Protein AF-A0A8T6SAX0-F1 (afdb_monomer_lite)

pLDDT: mean 84.25, std 7.27, range [58.44, 92.75]

Sequence (70 aa):
YFDSSAVSSFIYREKILNRIKKSMDLDRLLYGSDFPVVWGSNMKYEVSVIKNSKNLTEDEKKKILGLNAA

Structure (mmCIF, N/CA/C/O backbone):
data_AF-A0A8T6SAX0-F1
#
_entry.id   AF-A0A8T6SAX0-F1
#
loop_
_atom_site.group_PDB
_atom_site.id
_atom_site.type_symbol
_atom_site.label_atom_id
_atom_site.label_alt_id
_atom_site.label_comp_id
_atom_site.label_asym_id
_atom_site.label_entity_id
_atom_site.label_seq_id
_atom_site.pdbx_PDB_ins_code
_atom_site.Cartn_x
_atom_site.Cartn_y
_atom_site.Cartn_z
_atom_site.occupancy
_atom_site.B_iso_or_equiv
_atom_site.auth_seq_id
_atom_site.auth_comp_id
_atom_site.auth_asym_id
_atom_site.auth_atom_id
_atom_site.pdbx_PDB_model_num
ATOM 1 N N . TYR A 1 1 ? -12.573 3.183 -10.181 1.00 73.31 1 TYR A N 1
ATOM 2 C CA . TYR A 1 1 ? -11.290 2.652 -9.698 1.00 73.31 1 TYR A CA 1
ATOM 3 C C . TYR A 1 1 ? -10.211 3.678 -9.994 1.00 73.31 1 TYR A C 1
ATOM 5 O O . TYR A 1 1 ? -10.387 4.437 -10.942 1.00 73.31 1 TYR A O 1
ATOM 13 N N . PHE A 1 2 ? -9.184 3.766 -9.156 1.00 84.06 2 PHE A N 1
ATOM 14 C CA . PHE A 1 2 ? -8.024 4.651 -9.312 1.00 84.06 2 PHE A CA 1
ATOM 15 C C . PHE A 1 2 ? -6.783 3.921 -8.804 1.00 84.06 2 PHE A C 1
ATOM 17 O O . PHE A 1 2 ? -6.911 3.097 -7.902 1.00 84.06 2 PHE A O 1
ATOM 24 N N . ASP A 1 3 ? -5.608 4.195 -9.358 1.00 81.50 3 ASP A N 1
ATOM 25 C CA . ASP A 1 3 ? -4.364 3.534 -8.962 1.00 81.50 3 ASP A CA 1
ATOM 26 C C . ASP A 1 3 ? -3.361 4.499 -8.308 1.00 81.50 3 ASP A C 1
ATOM 28 O O . ASP A 1 3 ? -3.533 5.721 -8.314 1.00 81.50 3 ASP A O 1
ATOM 32 N N . SER A 1 4 ? -2.341 3.933 -7.663 1.00 81.44 4 SER A N 1
ATOM 33 C CA . SER A 1 4 ? -1.294 4.683 -6.963 1.00 81.44 4 SER A CA 1
ATOM 34 C C . SER A 1 4 ? -0.067 5.020 -7.816 1.00 81.44 4 SER A C 1
ATOM 36 O O . SER A 1 4 ? 0.929 5.483 -7.246 1.00 81.44 4 SER A O 1
ATOM 38 N N . SER A 1 5 ? -0.085 4.759 -9.128 1.00 81.31 5 SER A N 1
ATOM 39 C CA . SER A 1 5 ? 1.105 4.884 -9.978 1.00 81.31 5 SER A CA 1
ATOM 40 C C . SER A 1 5 ? 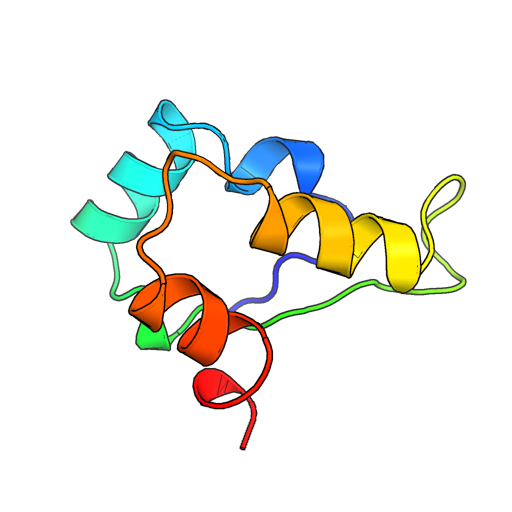1.677 6.292 -9.949 1.00 81.31 5 SER A C 1
ATOM 42 O O . SER A 1 5 ? 0.950 7.279 -9.866 1.00 81.31 5 SER A O 1
ATOM 44 N N . ALA A 1 6 ? 3.008 6.386 -9.968 1.00 73.69 6 ALA A N 1
ATOM 45 C CA . ALA A 1 6 ? 3.775 7.634 -9.915 1.00 73.69 6 ALA A CA 1
ATOM 46 C C . ALA A 1 6 ? 3.598 8.508 -8.649 1.00 73.69 6 ALA A C 1
ATOM 48 O O . ALA A 1 6 ? 4.333 9.483 -8.484 1.00 73.69 6 ALA A O 1
ATOM 49 N N . VAL A 1 7 ? 2.674 8.186 -7.733 1.00 81.12 7 VAL A N 1
ATOM 50 C CA . VAL A 1 7 ? 2.351 9.021 -6.555 1.00 81.12 7 VAL A CA 1
ATOM 51 C C . VAL A 1 7 ? 2.230 8.242 -5.239 1.00 81.12 7 VAL A C 1
ATOM 53 O O . VAL A 1 7 ? 1.732 8.772 -4.240 1.00 81.12 7 VAL A O 1
ATOM 56 N N . SER A 1 8 ? 2.718 7.003 -5.178 1.00 77.88 8 SER A N 1
ATOM 57 C CA . SER A 1 8 ? 2.664 6.157 -3.975 1.00 77.88 8 SER A CA 1
ATOM 58 C C . SER A 1 8 ? 3.285 6.807 -2.737 1.00 77.88 8 SER A C 1
ATOM 60 O O . SER A 1 8 ? 2.690 6.804 -1.659 1.00 77.88 8 SER A O 1
ATOM 62 N N . SER A 1 9 ? 4.431 7.473 -2.882 1.00 77.88 9 SER A N 1
ATOM 63 C CA . SER A 1 9 ? 5.110 8.201 -1.795 1.00 77.88 9 SER A CA 1
ATOM 64 C C . SER A 1 9 ? 4.294 9.375 -1.214 1.00 77.88 9 SER A C 1
ATOM 66 O O . SER A 1 9 ? 4.610 9.908 -0.139 1.00 77.88 9 SER A O 1
ATOM 68 N N . PHE A 1 10 ? 3.224 9.781 -1.902 1.00 84.69 10 PHE A N 1
ATOM 69 C CA . PHE A 1 10 ? 2.323 10.857 -1.509 1.00 84.69 10 PHE A CA 1
ATOM 70 C C . PHE A 1 10 ? 0.959 10.347 -1.024 1.00 84.69 10 PHE A C 1
ATOM 72 O O . PHE A 1 10 ? 0.494 10.786 0.032 1.00 84.69 10 PHE A O 1
ATOM 79 N N . ILE A 1 11 ? 0.337 9.404 -1.741 1.00 86.75 11 ILE A N 1
ATOM 80 C CA . ILE A 1 11 ? -1.025 8.913 -1.455 1.00 86.75 11 ILE A CA 1
ATOM 81 C C . ILE A 1 11 ? -1.138 8.256 -0.074 1.00 86.75 11 ILE A C 1
ATOM 83 O O . ILE A 1 11 ? -2.134 8.462 0.620 1.00 86.75 11 ILE A O 1
ATOM 87 N N . TYR A 1 12 ? -0.115 7.520 0.370 1.00 87.50 12 TYR A N 1
ATOM 88 C CA . TYR A 1 12 ? -0.165 6.787 1.645 1.00 87.50 12 TYR A CA 1
ATOM 89 C C . TYR A 1 12 ? 0.167 7.635 2.881 1.00 87.50 12 TYR A C 1
ATOM 91 O O . TYR A 1 12 ? 0.229 7.120 4.003 1.00 87.50 12 TYR A O 1
ATOM 99 N N . ARG A 1 13 ? 0.351 8.948 2.711 1.00 89.19 13 ARG A N 1
ATOM 100 C CA . ARG A 1 13 ? 0.463 9.886 3.833 1.00 89.19 13 ARG A CA 1
ATOM 101 C C . ARG A 1 13 ? -0.889 10.020 4.522 1.00 89.19 13 ARG A C 1
ATOM 103 O O . ARG A 1 13 ? -1.905 10.207 3.861 1.00 89.19 13 ARG A O 1
ATOM 110 N N . GLU A 1 14 ? -0.882 10.015 5.851 1.00 89.06 14 GLU A N 1
ATOM 111 C CA . GLU A 1 14 ? -2.083 10.002 6.696 1.00 89.06 14 GLU A CA 1
ATOM 112 C C . GLU A 1 14 ? -3.145 11.025 6.263 1.00 89.06 14 GLU A C 1
ATOM 114 O O . GLU A 1 14 ? -4.305 10.676 6.063 1.00 89.06 14 GLU A O 1
ATOM 119 N N . LYS A 1 15 ? -2.747 12.283 6.032 1.00 91.19 15 LYS A N 1
ATOM 120 C CA . LYS A 1 15 ? -3.661 13.355 5.610 1.00 91.19 15 LYS A CA 1
ATOM 121 C C . LYS A 1 15 ? -4.398 13.035 4.304 1.00 91.19 15 LYS A C 1
ATOM 123 O O . LYS A 1 15 ? -5.589 13.322 4.190 1.00 91.19 15 LYS A O 1
ATOM 128 N N . ILE A 1 16 ? -3.686 12.493 3.317 1.00 90.06 16 ILE A N 1
ATOM 129 C CA . ILE A 1 16 ? -4.245 12.172 1.999 1.00 90.06 16 ILE A CA 1
ATOM 130 C C . ILE A 1 16 ? -5.097 10.915 2.104 1.00 90.06 16 ILE A C 1
ATOM 132 O O . ILE A 1 16 ? -6.254 10.926 1.688 1.00 90.06 16 ILE A O 1
ATOM 136 N N . LEU A 1 17 ? -4.572 9.882 2.759 1.00 89.38 17 LEU A N 1
ATOM 137 C CA . LEU A 1 17 ? -5.262 8.616 2.951 1.00 89.38 17 LEU A CA 1
ATOM 138 C C . LEU A 1 17 ? -6.581 8.788 3.719 1.00 89.38 17 LEU A C 1
ATOM 140 O O . LEU A 1 17 ? -7.611 8.274 3.295 1.00 89.38 17 LEU A O 1
ATOM 144 N N . ASN A 1 18 ? -6.593 9.587 4.789 1.00 89.94 18 ASN A N 1
ATOM 145 C CA . ASN A 1 18 ? -7.808 9.895 5.546 1.00 89.94 18 ASN A CA 1
ATOM 146 C C . ASN A 1 18 ? -8.837 10.655 4.706 1.00 89.94 18 ASN A C 1
ATOM 148 O O . ASN A 1 18 ? -10.040 10.474 4.890 1.00 89.94 18 ASN A O 1
ATOM 152 N N . ARG A 1 19 ? -8.387 11.512 3.782 1.00 90.00 19 ARG A N 1
ATOM 153 C CA . ARG A 1 19 ? -9.290 12.209 2.863 1.00 90.00 19 ARG A CA 1
ATOM 154 C C . ARG A 1 19 ? -9.903 11.238 1.862 1.00 90.00 19 ARG A C 1
ATOM 156 O O . ARG A 1 19 ? -11.113 11.296 1.673 1.00 90.00 19 ARG A O 1
ATOM 163 N N . ILE A 1 20 ? -9.098 10.332 1.304 1.00 88.25 20 ILE A N 1
ATOM 164 C CA . ILE A 1 20 ? -9.562 9.261 0.415 1.00 88.25 20 ILE A CA 1
ATOM 165 C C . ILE A 1 20 ? -10.623 8.433 1.138 1.00 88.25 20 ILE A C 1
ATOM 167 O O . ILE A 1 20 ? -11.760 8.458 0.682 1.00 88.25 20 ILE A O 1
ATOM 171 N N . LYS A 1 21 ? -10.305 7.858 2.310 1.00 87.38 21 LYS A N 1
ATOM 172 C CA . LYS A 1 21 ? -11.228 7.046 3.133 1.00 87.38 21 LYS A CA 1
ATOM 173 C C . LYS A 1 21 ? -12.559 7.751 3.436 1.00 87.38 21 LYS A C 1
ATOM 175 O O . LYS A 1 21 ? -13.593 7.102 3.520 1.00 87.38 21 LYS A O 1
ATOM 180 N N . LYS A 1 22 ? -12.548 9.079 3.614 1.00 89.00 22 LYS A N 1
ATOM 181 C CA . LYS A 1 22 ? -13.765 9.881 3.853 1.00 89.00 22 LYS A CA 1
ATOM 182 C C . LYS A 1 22 ? -14.589 10.139 2.592 1.00 89.00 22 LYS A C 1
ATOM 184 O O . LYS A 1 22 ? -15.800 10.292 2.688 1.00 89.00 22 LYS A O 1
ATOM 189 N N . SER A 1 23 ? -13.940 10.271 1.437 1.00 87.62 23 SER A N 1
ATOM 190 C CA . SER A 1 23 ? -14.605 10.585 0.165 1.00 87.62 23 SER A CA 1
ATOM 191 C C . SER A 1 23 ? -15.029 9.356 -0.634 1.00 87.62 23 SER A C 1
ATOM 193 O O . SER A 1 23 ? -15.959 9.435 -1.431 1.00 87.62 23 SER A O 1
ATOM 195 N N . MET A 1 24 ? -14.313 8.248 -0.475 1.00 82.19 24 MET A N 1
ATOM 196 C CA . MET A 1 24 ? -14.463 7.045 -1.279 1.00 82.19 24 MET A CA 1
ATOM 197 C C . MET A 1 24 ? -13.889 5.837 -0.545 1.00 82.19 24 MET A C 1
ATOM 199 O O . MET A 1 24 ? -12.989 5.960 0.284 1.00 82.19 24 MET A O 1
ATOM 203 N N . ASP A 1 25 ? -14.397 4.659 -0.885 1.00 83.62 25 ASP A N 1
ATOM 204 C CA . ASP A 1 25 ? -13.893 3.415 -0.321 1.00 83.62 25 ASP A CA 1
ATOM 205 C C . ASP A 1 25 ? -12.504 3.067 -0.887 1.00 83.62 25 ASP A C 1
ATOM 207 O O . ASP A 1 25 ? -12.250 3.234 -2.089 1.00 83.62 25 ASP A O 1
ATOM 211 N N . LEU A 1 26 ? -11.614 2.557 -0.030 1.00 84.88 26 LEU A N 1
ATOM 212 C CA . LEU A 1 26 ? -10.294 2.062 -0.435 1.00 84.88 26 LEU A CA 1
ATOM 213 C C . LEU A 1 26 ? -10.383 0.826 -1.328 1.00 84.88 26 LEU A C 1
ATOM 215 O O . LEU A 1 26 ? -9.421 0.516 -2.024 1.00 84.88 26 LEU A O 1
ATOM 219 N N . ASP A 1 27 ? -11.542 0.181 -1.392 1.00 84.44 27 ASP A N 1
ATOM 220 C CA . ASP A 1 27 ? -11.832 -0.929 -2.306 1.00 84.44 27 ASP A CA 1
ATOM 221 C C . ASP A 1 27 ? -11.731 -0.514 -3.785 1.00 84.44 27 ASP A C 1
ATOM 223 O O . ASP A 1 27 ? -11.623 -1.345 -4.683 1.00 84.44 27 ASP A O 1
ATOM 227 N N . ARG A 1 28 ? -11.716 0.796 -4.059 1.00 84.06 28 ARG A N 1
ATOM 228 C CA . ARG A 1 28 ? -11.519 1.353 -5.402 1.00 84.06 28 ARG A CA 1
ATOM 229 C C . ARG A 1 28 ? -10.070 1.746 -5.704 1.00 84.06 28 ARG A C 1
AT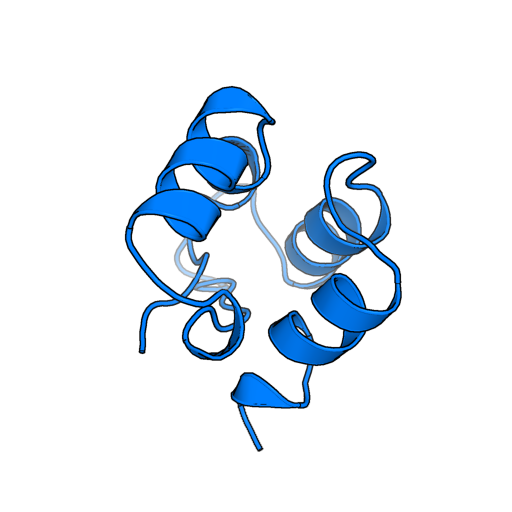OM 231 O O . ARG A 1 28 ? -9.827 2.147 -6.845 1.00 84.06 28 ARG A O 1
ATOM 238 N N . LEU A 1 29 ? -9.159 1.660 -4.726 1.00 87.81 29 LEU A N 1
ATOM 239 C CA . LEU A 1 29 ? -7.731 1.955 -4.880 1.00 87.81 29 LEU A CA 1
ATOM 240 C C . LEU A 1 29 ? -6.971 0.704 -5.335 1.00 87.81 29 LEU A C 1
ATOM 242 O O . LEU A 1 29 ? -6.983 -0.321 -4.655 1.00 87.81 29 LEU A O 1
ATOM 246 N N . LEU A 1 30 ? -6.271 0.816 -6.456 1.00 88.31 30 LEU A N 1
ATOM 247 C CA . LEU A 1 30 ? -5.467 -0.237 -7.062 1.00 88.31 30 LEU A CA 1
ATOM 248 C C . LEU A 1 30 ? -3.975 0.038 -6.867 1.00 88.31 30 LEU A C 1
ATOM 250 O O . LEU A 1 30 ? -3.532 1.188 -6.841 1.00 88.31 30 LEU A O 1
ATOM 254 N N . TYR A 1 31 ? -3.186 -1.028 -6.764 1.00 86.56 31 TYR A N 1
ATOM 255 C CA . TYR A 1 31 ? -1.747 -0.933 -6.962 1.00 86.56 31 TYR A CA 1
ATOM 256 C C . TYR A 1 31 ? -1.445 -0.548 -8.411 1.00 86.56 31 TYR A C 1
ATOM 258 O O . TYR A 1 31 ? -1.978 -1.139 -9.350 1.00 86.56 31 TYR A O 1
ATOM 266 N N . GLY A 1 32 ? -0.525 0.391 -8.574 1.00 84.69 32 GLY A N 1
ATOM 267 C CA . GLY A 1 32 ? 0.057 0.716 -9.861 1.00 84.69 32 GLY A CA 1
ATOM 268 C C . GLY A 1 32 ? 1.462 1.278 -9.674 1.00 84.69 32 GLY A C 1
ATOM 269 O O . GLY A 1 32 ? 1.734 1.952 -8.677 1.00 84.69 32 GLY A O 1
ATOM 270 N N . SER A 1 33 ? 2.372 0.924 -10.584 1.00 80.25 33 SER A N 1
ATOM 271 C CA . SER A 1 33 ? 3.784 1.319 -10.518 1.00 80.25 33 SER A CA 1
ATOM 272 C C . SER A 1 33 ? 4.243 2.198 -11.674 1.00 80.25 33 SER A C 1
ATOM 274 O O . SER A 1 33 ? 5.295 2.820 -11.550 1.00 80.25 33 SER A O 1
ATOM 276 N N . ASP A 1 34 ? 3.515 2.211 -12.796 1.00 79.56 34 ASP A N 1
ATOM 277 C CA . ASP A 1 34 ? 3.947 2.801 -14.073 1.00 79.56 34 ASP A CA 1
ATOM 278 C C . ASP A 1 34 ? 5.411 2.490 -14.439 1.00 79.56 34 ASP A C 1
ATOM 280 O O . ASP A 1 34 ? 6.102 3.273 -15.090 1.00 79.56 34 ASP A O 1
ATOM 284 N N . PHE A 1 35 ? 5.929 1.331 -14.025 1.00 74.50 35 PHE A N 1
ATOM 285 C CA . PHE A 1 35 ? 7.273 0.905 -14.399 1.00 74.50 35 PHE A CA 1
ATOM 286 C C . PHE A 1 35 ? 7.294 0.461 -15.873 1.00 74.50 35 PHE A C 1
ATOM 288 O O . PHE A 1 35 ? 6.427 -0.325 -16.263 1.00 74.50 35 PHE A O 1
ATOM 295 N N . PRO A 1 36 ? 8.292 0.869 -16.687 1.00 79.00 36 PRO A N 1
ATOM 296 C CA . PRO A 1 36 ? 9.500 1.637 -16.341 1.00 79.00 36 PRO A CA 1
ATOM 297 C C . PRO A 1 36 ? 9.406 3.156 -16.591 1.00 79.00 36 PRO A C 1
ATOM 299 O O . PRO A 1 36 ? 10.430 3.834 -16.609 1.00 79.00 36 PRO A O 1
ATOM 302 N N . VAL A 1 37 ? 8.210 3.697 -16.822 1.00 79.19 37 VAL A N 1
ATOM 303 C CA . VAL A 1 37 ? 7.985 5.101 -17.207 1.00 79.19 37 VAL A CA 1
ATOM 304 C C . VAL A 1 37 ? 8.316 6.070 -16.064 1.00 79.19 37 VAL A C 1
ATOM 306 O O . VAL A 1 37 ? 8.871 7.142 -16.308 1.00 79.19 37 VAL A O 1
ATOM 309 N N . VAL A 1 38 ? 8.037 5.700 -14.810 1.00 73.19 38 VAL A N 1
ATOM 310 C CA . VAL A 1 38 ? 8.348 6.538 -13.638 1.00 73.19 38 VAL A CA 1
ATOM 311 C C . VAL A 1 38 ? 9.817 6.400 -13.251 1.00 73.19 38 VAL A C 1
ATOM 313 O O . VAL A 1 38 ? 10.253 5.407 -12.664 1.00 73.19 38 VAL A O 1
ATOM 316 N N . TRP A 1 39 ? 10.589 7.441 -13.552 1.00 69.56 39 TRP A N 1
ATOM 317 C CA . TRP A 1 39 ? 12.010 7.492 -13.235 1.00 69.56 39 TRP A CA 1
ATOM 318 C C . TRP A 1 39 ? 12.249 7.486 -11.719 1.00 69.56 39 TRP A C 1
ATOM 320 O O . TRP A 1 39 ? 11.616 8.231 -10.973 1.00 69.56 39 TRP A O 1
ATOM 330 N N . GLY A 1 40 ? 13.165 6.634 -11.252 1.00 68.94 40 GLY A N 1
ATOM 331 C CA . GLY A 1 40 ? 13.456 6.480 -9.821 1.00 68.94 40 GLY A CA 1
ATOM 332 C C . GLY A 1 40 ? 12.467 5.599 -9.047 1.00 68.94 40 GLY A C 1
ATOM 333 O O . GLY A 1 40 ? 12.652 5.423 -7.843 1.00 68.94 40 GLY A O 1
ATOM 334 N N . SER A 1 41 ? 11.474 5.001 -9.714 1.00 70.94 41 SER A N 1
ATOM 335 C CA . SER A 1 41 ? 10.598 3.985 -9.128 1.00 70.94 41 SER A CA 1
ATOM 336 C C . SER A 1 41 ? 10.806 2.608 -9.769 1.00 70.94 41 SER A C 1
ATOM 338 O O . SER A 1 41 ? 11.231 2.472 -10.916 1.00 70.94 41 SER A O 1
ATOM 340 N N . ASN A 1 42 ? 10.538 1.553 -9.001 1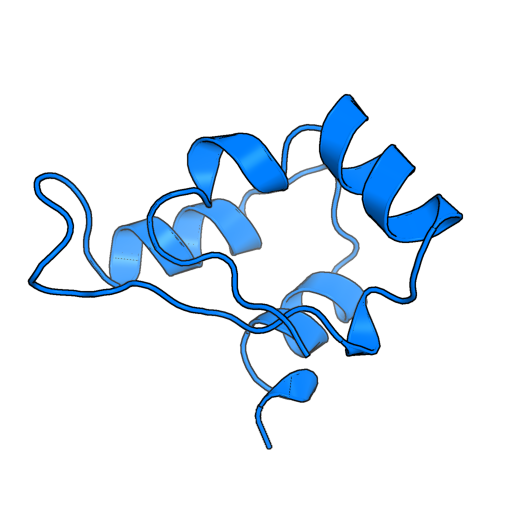.00 83.75 42 ASN A N 1
ATOM 341 C CA . ASN A 1 42 ? 10.441 0.182 -9.488 1.00 83.75 42 ASN A CA 1
ATOM 342 C C . ASN A 1 42 ? 9.360 -0.571 -8.706 1.00 83.75 42 ASN A C 1
ATOM 344 O O . ASN A 1 42 ? 8.979 -0.173 -7.606 1.00 83.75 42 ASN A O 1
ATOM 348 N N . MET A 1 43 ? 8.897 -1.703 -9.240 1.00 84.50 43 MET A N 1
ATOM 349 C CA . MET A 1 43 ? 7.821 -2.484 -8.613 1.00 84.50 43 MET A CA 1
ATOM 350 C C . MET A 1 43 ? 8.124 -2.857 -7.151 1.00 84.50 43 MET A C 1
ATOM 352 O O . MET A 1 43 ? 7.238 -2.819 -6.302 1.00 84.50 43 MET A O 1
ATOM 356 N N . LYS A 1 44 ? 9.386 -3.173 -6.823 1.00 87.94 44 LYS A N 1
ATOM 357 C CA .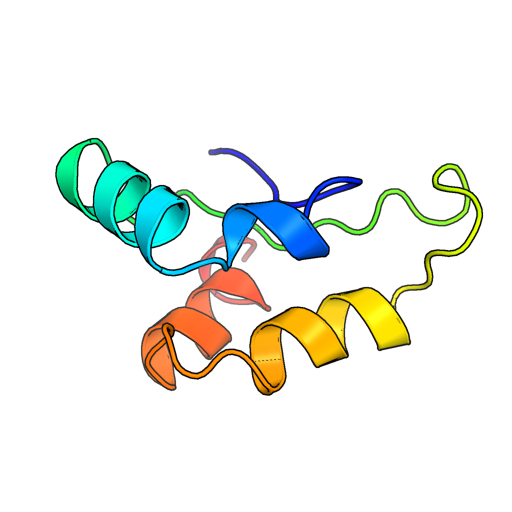 LYS A 1 44 ? 9.792 -3.504 -5.448 1.00 87.94 44 LYS A CA 1
ATOM 358 C C . LYS A 1 44 ? 9.645 -2.300 -4.514 1.00 87.94 44 LYS A C 1
ATOM 360 O O . LYS A 1 44 ? 9.184 -2.473 -3.386 1.00 87.94 44 LYS A O 1
ATOM 365 N N . TYR A 1 45 ? 10.025 -1.108 -4.969 1.00 86.44 45 TYR A N 1
ATOM 366 C CA . TYR A 1 45 ? 9.847 0.138 -4.231 1.00 86.44 45 TYR A CA 1
ATOM 367 C C . TYR A 1 45 ? 8.362 0.403 -3.973 1.00 86.44 45 TYR A C 1
ATOM 369 O O . TYR A 1 45 ? 7.973 0.536 -2.815 1.00 86.44 45 TYR A O 1
ATOM 377 N N . GLU A 1 46 ? 7.529 0.362 -5.009 1.00 87.44 46 GLU A N 1
ATOM 378 C CA . GLU A 1 46 ? 6.087 0.632 -4.920 1.00 87.44 46 GLU A CA 1
ATOM 379 C C . GLU A 1 46 ? 5.380 -0.318 -3.941 1.00 87.44 46 GLU A C 1
ATOM 381 O O . GLU A 1 46 ? 4.669 0.108 -3.027 1.00 87.44 46 GLU A O 1
ATOM 386 N N . VAL A 1 47 ? 5.680 -1.617 -4.031 1.00 89.75 47 VAL A N 1
ATOM 387 C CA . VAL A 1 47 ? 5.185 -2.616 -3.073 1.00 89.75 47 VAL A CA 1
ATOM 388 C C . VAL A 1 47 ? 5.687 -2.332 -1.653 1.00 89.75 47 VAL A C 1
ATOM 390 O O . VAL A 1 47 ? 4.937 -2.498 -0.687 1.00 89.75 47 VAL A O 1
ATOM 393 N N . SER A 1 48 ? 6.943 -1.904 -1.491 1.00 90.06 48 SER A N 1
ATOM 394 C CA . SER A 1 48 ? 7.507 -1.598 -0.170 1.00 90.06 48 SER A CA 1
ATOM 395 C C . SER A 1 48 ? 6.831 -0.400 0.496 1.00 90.06 48 SER A C 1
ATOM 397 O O . SER A 1 48 ? 6.617 -0.430 1.708 1.00 90.06 48 SER A O 1
ATOM 399 N N . VAL A 1 49 ? 6.437 0.617 -0.277 1.00 89.12 49 VAL A N 1
ATOM 400 C CA . VAL A 1 49 ? 5.725 1.793 0.238 1.00 89.12 49 VAL A CA 1
ATOM 401 C C . VAL A 1 49 ? 4.383 1.371 0.844 1.00 89.12 49 VAL A C 1
ATOM 403 O O . VAL A 1 49 ? 4.051 1.792 1.953 1.00 89.12 49 VAL A O 1
ATOM 406 N N . ILE A 1 50 ? 3.648 0.481 0.173 1.00 90.62 50 ILE A N 1
ATOM 407 C CA . ILE A 1 50 ? 2.357 -0.024 0.662 1.00 90.62 50 ILE A CA 1
ATOM 408 C C . ILE A 1 50 ? 2.546 -0.889 1.911 1.00 90.62 50 ILE A C 1
ATOM 410 O O . ILE A 1 50 ? 1.893 -0.663 2.932 1.00 90.62 50 ILE A O 1
ATOM 414 N N . LYS A 1 51 ? 3.476 -1.854 1.868 1.00 91.62 51 LYS A N 1
ATOM 415 C CA . LYS A 1 51 ? 3.728 -2.778 2.989 1.00 91.62 51 LYS A CA 1
ATOM 416 C C . LYS A 1 51 ? 4.169 -2.056 4.263 1.00 91.62 51 LYS A C 1
ATOM 418 O O . LYS A 1 51 ? 3.715 -2.411 5.352 1.00 91.62 51 LYS A O 1
ATOM 423 N N . ASN A 1 52 ? 5.008 -1.031 4.122 1.00 91.88 52 ASN A N 1
ATOM 424 C CA . ASN A 1 52 ? 5.570 -0.277 5.243 1.00 91.88 52 ASN A CA 1
ATOM 425 C C . ASN A 1 52 ? 4.692 0.898 5.702 1.00 91.88 52 ASN A C 1
ATOM 427 O O . ASN A 1 52 ? 5.043 1.581 6.666 1.00 91.88 52 ASN A O 1
ATOM 431 N N . SER A 1 53 ? 3.555 1.153 5.047 1.00 89.56 53 SER A N 1
ATOM 432 C CA . SER A 1 53 ? 2.631 2.200 5.477 1.00 89.56 53 SER A CA 1
ATOM 433 C C . SER A 1 53 ? 2.023 1.857 6.839 1.00 89.56 53 SER A C 1
ATOM 435 O O . SER A 1 53 ? 1.352 0.837 6.997 1.00 89.56 53 SER A O 1
ATOM 437 N N . LYS A 1 54 ? 2.230 2.743 7.821 1.00 91.81 54 LYS A N 1
ATOM 438 C CA . LYS A 1 54 ? 1.605 2.666 9.155 1.00 91.81 54 LYS A CA 1
ATOM 439 C C . LYS A 1 54 ? 0.146 3.132 9.161 1.00 91.81 54 LYS A C 1
ATOM 441 O O . LYS A 1 54 ? -0.556 2.927 10.141 1.00 91.81 54 LYS A O 1
ATOM 446 N N . ASN A 1 55 ? -0.289 3.768 8.073 1.00 91.19 55 ASN A N 1
ATOM 447 C CA . ASN A 1 55 ? -1.624 4.352 7.942 1.00 91.19 55 ASN A CA 1
ATOM 448 C C . ASN A 1 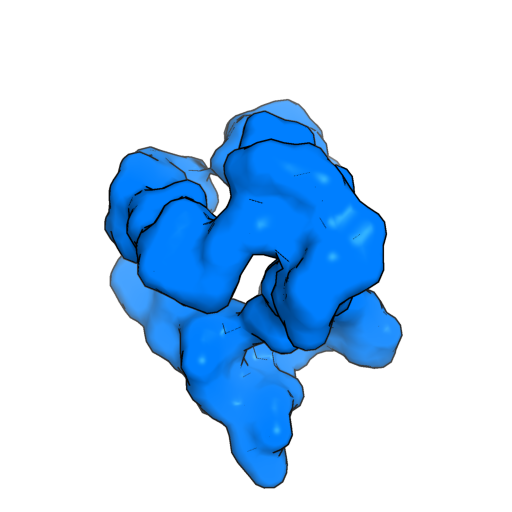55 ? -2.627 3.375 7.302 1.00 91.19 55 ASN A C 1
ATOM 450 O O . ASN A 1 55 ? -3.815 3.686 7.205 1.00 91.19 55 ASN A O 1
ATOM 454 N N . LEU A 1 56 ? -2.138 2.220 6.840 1.00 90.88 56 LEU A N 1
ATOM 455 C CA . LEU A 1 56 ? -2.938 1.144 6.270 1.00 90.88 56 LEU A CA 1
ATOM 456 C C . LEU A 1 56 ? -3.027 -0.026 7.248 1.00 90.88 56 LEU A C 1
ATOM 458 O O . LEU A 1 56 ? -2.016 -0.431 7.827 1.00 90.88 56 LEU A O 1
ATOM 462 N N . THR A 1 57 ? -4.215 -0.607 7.374 1.00 92.75 57 THR A N 1
ATOM 463 C CA . THR A 1 57 ? -4.387 -1.909 8.031 1.00 92.75 57 THR A CA 1
ATOM 464 C C . THR A 1 57 ? -3.851 -3.035 7.143 1.00 92.75 57 THR A C 1
ATOM 466 O O . THR A 1 57 ? -3.658 -2.864 5.938 1.00 92.75 57 THR A O 1
ATOM 469 N N . GLU A 1 58 ? -3.619 -4.217 7.716 1.00 92.25 58 GLU A N 1
ATOM 470 C CA . GLU A 1 58 ? -3.166 -5.378 6.935 1.00 92.25 58 GLU A CA 1
ATOM 471 C C . GLU A 1 58 ? -4.179 -5.806 5.864 1.00 92.25 58 GLU A C 1
ATOM 473 O O . GLU A 1 58 ? -3.787 -6.211 4.769 1.00 92.25 58 GLU A O 1
ATOM 478 N N . ASP A 1 59 ? -5.475 -5.656 6.133 1.00 91.00 59 ASP A N 1
ATOM 479 C CA . ASP A 1 59 ? -6.515 -5.964 5.151 1.00 91.00 59 ASP A CA 1
ATOM 480 C C . ASP A 1 59 ? -6.557 -4.928 4.023 1.00 91.00 59 ASP A C 1
ATOM 482 O O . ASP A 1 59 ? -6.638 -5.303 2.855 1.00 91.00 59 ASP A O 1
ATOM 486 N N . GLU A 1 60 ? -6.396 -3.636 4.333 1.00 91.06 60 GLU A N 1
ATOM 487 C CA . GLU A 1 60 ? -6.283 -2.579 3.317 1.00 91.06 60 GLU A CA 1
ATOM 488 C C . GLU A 1 60 ? -5.067 -2.811 2.405 1.00 91.06 60 GLU A C 1
ATOM 490 O O . GLU A 1 60 ? -5.164 -2.664 1.186 1.00 91.06 60 GLU A O 1
ATOM 495 N N . LYS A 1 61 ? -3.931 -3.246 2.966 1.00 92.69 61 LYS A N 1
ATOM 496 C CA . LYS A 1 61 ? -2.735 -3.595 2.180 1.00 92.69 61 LYS A CA 1
ATOM 497 C C . LYS A 1 61 ? -3.005 -4.752 1.221 1.00 92.69 61 LYS A C 1
ATOM 499 O O . LYS A 1 61 ? -2.634 -4.661 0.052 1.00 92.69 61 LYS A O 1
ATOM 504 N N . LYS A 1 62 ? -3.648 -5.829 1.689 1.00 90.00 62 LYS A N 1
ATOM 505 C CA . LYS A 1 62 ? -4.009 -6.986 0.845 1.00 90.00 62 LYS A CA 1
ATOM 506 C C . LYS A 1 62 ? -4.962 -6.591 -0.279 1.00 90.00 62 LYS A C 1
ATOM 508 O O . LYS A 1 62 ? -4.795 -7.051 -1.407 1.00 90.00 62 LYS A O 1
ATOM 513 N N . LYS A 1 63 ? -5.929 -5.723 0.024 1.00 89.25 63 LYS A N 1
ATOM 514 C CA . LYS A 1 63 ? -6.873 -5.192 -0.959 1.00 89.25 63 LYS A CA 1
ATOM 515 C C . LYS A 1 63 ? -6.164 -4.446 -2.082 1.00 89.25 63 LYS A C 1
ATOM 517 O O . LYS A 1 63 ? -6.273 -4.838 -3.240 1.00 89.25 63 LYS A O 1
ATOM 522 N N . ILE A 1 64 ? -5.347 -3.459 -1.732 1.00 87.75 64 ILE A N 1
ATOM 523 C CA . ILE A 1 64 ? -4.633 -2.622 -2.706 1.00 87.75 64 ILE A CA 1
ATOM 524 C C . ILE A 1 64 ? -3.639 -3.446 -3.540 1.00 87.75 64 ILE A C 1
ATOM 526 O O . ILE A 1 64 ? -3.548 -3.252 -4.748 1.00 87.75 64 ILE A O 1
ATOM 530 N N . LEU A 1 65 ? -2.900 -4.371 -2.914 1.00 88.00 65 LEU A N 1
ATOM 531 C CA . LEU A 1 65 ? -1.856 -5.161 -3.584 1.00 88.00 65 LEU A CA 1
ATOM 532 C C . LEU A 1 65 ? -2.382 -6.302 -4.463 1.00 88.00 65 LEU A C 1
ATOM 534 O O . LEU A 1 65 ? -1.586 -6.894 -5.190 1.00 88.00 65 LEU A O 1
ATOM 538 N N . GLY A 1 66 ? -3.667 -6.651 -4.392 1.00 80.00 66 GLY A N 1
ATOM 539 C CA . GLY A 1 66 ? -4.170 -7.776 -5.178 1.00 80.00 66 GLY A CA 1
ATOM 540 C C . GLY A 1 66 ? -5.683 -7.911 -5.239 1.00 80.00 66 GLY A C 1
ATOM 541 O O . GLY A 1 66 ? -6.206 -8.100 -6.328 1.00 80.00 66 GLY A O 1
ATOM 542 N N . LEU A 1 67 ? -6.403 -7.804 -4.116 1.00 72.44 67 LEU A N 1
ATOM 543 C CA . LEU A 1 67 ? -7.836 -8.156 -4.116 1.00 72.44 67 LEU A CA 1
ATOM 544 C C . LEU A 1 67 ? -8.719 -7.147 -4.860 1.00 72.44 67 LEU A C 1
ATOM 546 O O . LEU A 1 67 ? -9.762 -7.534 -5.363 1.00 72.44 67 LEU A O 1
ATOM 550 N N . ASN A 1 68 ? -8.315 -5.878 -4.949 1.00 76.69 68 ASN A N 1
ATOM 551 C CA . ASN A 1 68 ? -9.073 -4.867 -5.690 1.00 76.69 68 ASN A CA 1
ATOM 552 C C . ASN A 1 68 ? -8.837 -4.949 -7.209 1.00 76.69 68 ASN A C 1
ATOM 554 O O . ASN A 1 68 ? -9.605 -4.368 -7.972 1.00 76.69 68 ASN A O 1
ATOM 558 N N . ALA A 1 69 ? -7.752 -5.610 -7.633 1.00 65.06 69 ALA A N 1
ATOM 559 C CA . ALA A 1 69 ? -7.338 -5.740 -9.032 1.00 65.06 69 ALA A CA 1
ATOM 560 C C . ALA A 1 69 ? -7.661 -7.122 -9.638 1.00 65.06 69 ALA A C 1
ATOM 562 O O . ALA A 1 69 ? -7.358 -7.343 -10.811 1.00 65.06 69 ALA A O 1
ATOM 563 N N . ALA A 1 70 ? -8.221 -8.033 -8.835 1.00 58.44 70 ALA A N 1
ATOM 564 C CA . ALA A 1 70 ? -8.727 -9.342 -9.247 1.00 58.44 70 ALA A CA 1
ATOM 565 C C . ALA A 1 70 ? -10.177 -9.232 -9.735 1.00 58.44 70 ALA A C 1
ATOM 567 O O . ALA A 1 70 ? -10.506 -9.936 -10.715 1.00 58.44 70 ALA A O 1
#

Foldseek 3Di:
DEECELPLVPCLPQVNVVVCVVPHPLLQYAYDHPPPVRPPTDPVRSLCSLVPRPNDDPVSSVSRDPVSPD

Seconda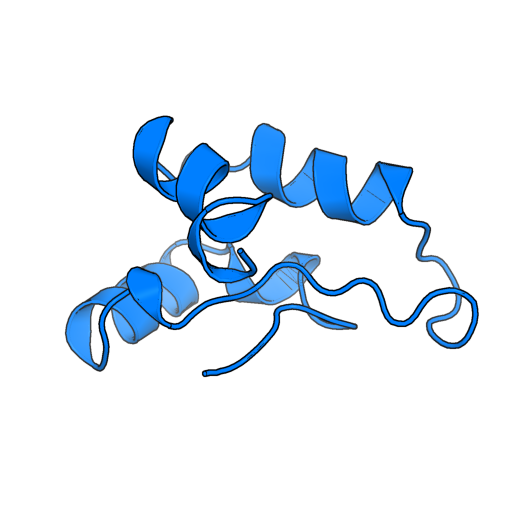ry structure (DSSP, 8-state):
-EE-TTTHHHHTSHHHHHHHHHHS-GGGEE----TTTSTT--HHHHHHHHHT-TTS-HHHHHIIIIITT-

Radius of gyration: 11.23 Å; chains: 1; bounding box: 28×23×26 Å